Protein AF-A0A660V1L6-F1 (afdb_monomer_lite)

Foldseek 3Di:
DDDDPPPDDLVNVVLVQLVVLLVPLVVVLVVVVVDDDDDDPVVLVVLSNVLSVQSNVLSVCCVVPVLSSLVSNLVSLVSCLVSCPPPHDVVVNVVSVVVNVSSVVVNVVVVVVVVVVVVVVVPD

pLDDT: mean 79.39, std 16.18, range [40.78, 96.94]

Sequence (124 aa):
MKKCPQKMSVKWYICLIAAYYAFVCGSWLIISLGGGFAEASAQINLLKQIICLGSFVSAILYFIRPAIGLLGLLFCTLVTIVSAGFDAQINAILFHFIILCVLLPSLISFLKQRYSLNGYQTGE

Radius of gyration: 18.04 Å; chains: 1; bounding box: 56×36×60 Å

Structure (mmCIF, N/CA/C/O backbone):
data_AF-A0A660V1L6-F1
#
_entry.id   AF-A0A660V1L6-F1
#
loop_
_atom_site.group_PDB
_atom_site.id
_atom_site.type_symbol
_atom_site.label_atom_id
_atom_site.label_alt_id
_atom_site.label_comp_id
_atom_site.label_asym_id
_atom_site.label_entity_id
_atom_site.label_seq_id
_atom_site.pdbx_PDB_ins_code
_atom_site.Cartn_x
_atom_site.Cartn_y
_atom_site.Cartn_z
_atom_site.occupancy
_atom_site.B_iso_or_equiv
_atom_site.auth_seq_id
_atom_site.auth_comp_id
_atom_site.auth_asym_id
_atom_site.auth_atom_id
_atom_site.pdbx_PDB_model_num
ATOM 1 N N . MET A 1 1 ? -35.134 20.750 0.944 1.00 46.78 1 MET A N 1
ATOM 2 C CA . MET A 1 1 ? -34.299 19.917 1.842 1.00 46.78 1 MET A CA 1
ATOM 3 C C . MET A 1 1 ? -32.985 19.595 1.136 1.00 46.78 1 MET A C 1
ATOM 5 O O . MET A 1 1 ? -32.997 18.839 0.174 1.00 46.78 1 MET A O 1
ATOM 9 N N . LYS A 1 2 ? -31.868 20.223 1.529 1.00 49.16 2 LYS A N 1
ATOM 10 C CA . LYS A 1 2 ? -30.540 19.924 0.967 1.00 49.16 2 LYS A CA 1
ATOM 11 C C . LYS A 1 2 ? -30.068 18.592 1.562 1.00 49.16 2 LYS A C 1
ATOM 13 O O . LYS A 1 2 ? -29.832 18.525 2.764 1.00 49.16 2 LYS A O 1
ATOM 18 N N . LYS A 1 3 ? -29.981 17.530 0.754 1.00 49.03 3 LYS A N 1
ATOM 19 C CA . LYS A 1 3 ? -29.322 16.279 1.158 1.00 49.03 3 LYS A CA 1
ATOM 20 C C . LYS A 1 3 ? -27.855 16.615 1.437 1.00 49.03 3 LYS A C 1
ATOM 22 O O . LYS A 1 3 ? -27.133 16.973 0.511 1.00 49.03 3 LYS A O 1
ATOM 27 N N . CYS A 1 4 ? -27.428 16.560 2.698 1.00 49.31 4 CYS A N 1
ATOM 28 C CA . CYS A 1 4 ? -26.005 16.602 3.023 1.00 49.31 4 CYS A CA 1
ATOM 29 C C . CYS A 1 4 ? -25.306 15.465 2.257 1.00 49.31 4 CYS A C 1
ATOM 31 O O . CYS A 1 4 ? -25.811 14.339 2.295 1.00 49.31 4 CYS A O 1
ATOM 33 N N . PRO A 1 5 ? -24.187 15.720 1.555 1.00 55.03 5 PRO A N 1
ATOM 34 C CA . PRO A 1 5 ? -23.447 14.656 0.895 1.00 55.03 5 PRO A CA 1
ATOM 35 C C . PRO A 1 5 ? -23.024 13.637 1.952 1.00 55.03 5 PRO A C 1
ATOM 37 O O . PRO A 1 5 ? -22.488 13.990 3.005 1.00 55.03 5 PRO A O 1
ATOM 40 N N . GLN A 1 6 ? -23.338 12.373 1.685 1.00 53.28 6 GLN A N 1
ATOM 41 C CA . GLN A 1 6 ? -23.026 11.237 2.539 1.00 53.28 6 GLN A CA 1
ATOM 42 C C . GLN A 1 6 ? -21.506 11.218 2.749 1.00 53.28 6 GLN A C 1
ATOM 44 O O . GLN A 1 6 ? -20.746 10.904 1.837 1.00 53.28 6 GLN A O 1
ATOM 49 N N . LYS A 1 7 ? -21.058 11.664 3.927 1.00 53.66 7 LYS A N 1
ATOM 50 C CA . LYS A 1 7 ? -19.641 11.822 4.263 1.00 53.66 7 LYS A CA 1
ATOM 51 C C . LYS A 1 7 ? -19.002 10.434 4.233 1.00 53.66 7 LYS A C 1
ATOM 53 O O . LYS A 1 7 ? -19.164 9.661 5.175 1.00 53.66 7 LYS A O 1
ATOM 58 N N . MET A 1 8 ? -18.343 10.091 3.125 1.00 60.56 8 MET A N 1
ATOM 59 C CA . MET A 1 8 ? -17.650 8.812 2.992 1.00 60.56 8 MET A CA 1
ATOM 60 C C . MET A 1 8 ? -16.656 8.668 4.143 1.00 60.56 8 MET A C 1
ATOM 62 O O . MET A 1 8 ? -15.804 9.530 4.363 1.00 60.56 8 MET A O 1
ATOM 66 N N . SER A 1 9 ? -16.808 7.592 4.915 1.00 79.19 9 SER A N 1
ATOM 67 C CA . SER A 1 9 ? -15.935 7.297 6.048 1.00 79.19 9 SER A CA 1
ATOM 68 C C . SER A 1 9 ? -14.506 7.062 5.556 1.00 79.19 9 SER A C 1
ATOM 70 O O . SER A 1 9 ? -14.309 6.432 4.521 1.00 79.19 9 SER A O 1
ATOM 72 N N . VAL A 1 10 ? -13.500 7.489 6.325 1.00 81.12 10 VAL A N 1
ATOM 73 C CA . VAL A 1 10 ? -12.072 7.218 6.055 1.00 81.12 10 VAL A CA 1
ATOM 74 C C . VAL A 1 10 ? -11.822 5.727 5.785 1.00 81.12 10 VAL A C 1
ATOM 76 O O . VAL A 1 10 ? -11.046 5.379 4.902 1.00 81.12 10 VAL A O 1
ATOM 79 N N . LYS A 1 11 ? -12.570 4.840 6.455 1.00 83.19 11 LYS A N 1
ATOM 80 C CA . LYS A 1 11 ? -12.525 3.383 6.240 1.00 83.19 11 LYS A CA 1
ATOM 81 C C . LYS A 1 11 ? -12.791 2.975 4.788 1.00 83.19 11 LYS A C 1
ATOM 83 O O . LYS A 1 11 ? -12.199 2.017 4.307 1.00 83.19 11 LYS A O 1
ATOM 88 N N . TRP A 1 12 ? -13.659 3.705 4.092 1.00 87.44 12 TRP A N 1
ATOM 89 C CA . TRP A 1 12 ? -14.002 3.443 2.695 1.00 87.44 12 TRP A CA 1
ATOM 90 C C . TRP A 1 12 ? -12.808 3.709 1.770 1.00 87.44 12 TRP A C 1
ATOM 92 O O . TRP A 1 12 ? -12.523 2.908 0.886 1.00 87.44 12 TRP A O 1
ATOM 102 N N . TYR A 1 13 ? -12.051 4.778 2.030 1.00 89.50 13 TYR A N 1
ATOM 103 C CA . TYR A 1 13 ? -10.826 5.079 1.287 1.00 89.50 13 TYR A CA 1
ATOM 104 C C . TYR A 1 13 ? -9.727 4.044 1.538 1.00 89.50 13 TYR A C 1
ATOM 106 O O . TYR A 1 13 ? -9.074 3.616 0.594 1.00 89.50 13 TYR A O 1
ATOM 114 N N . ILE A 1 14 ? -9.554 3.582 2.781 1.00 90.38 14 ILE A N 1
ATOM 115 C CA . ILE A 1 14 ? -8.577 2.523 3.091 1.00 90.38 14 ILE A CA 1
ATOM 116 C C . ILE A 1 14 ? -8.954 1.216 2.384 1.00 90.38 14 ILE A C 1
ATOM 118 O O . ILE A 1 14 ? -8.085 0.544 1.840 1.00 90.38 14 ILE A O 1
ATOM 122 N N . CYS A 1 15 ? -10.246 0.879 2.348 1.00 92.50 15 CYS A N 1
ATOM 123 C CA . CYS A 1 15 ? -10.748 -0.290 1.628 1.00 92.50 15 CYS A CA 1
ATOM 124 C C . CYS A 1 15 ? -10.419 -0.214 0.129 1.00 92.50 15 CYS A C 1
ATOM 126 O O . CYS A 1 15 ? -9.908 -1.178 -0.439 1.00 92.50 15 CYS A O 1
ATOM 128 N N . LEU A 1 16 ? -10.626 0.952 -0.493 1.00 94.19 16 LEU A N 1
ATOM 129 C CA . LEU A 1 16 ? -10.241 1.190 -1.886 1.00 94.19 16 LEU A CA 1
ATOM 130 C C . LEU A 1 16 ? -8.729 1.073 -2.105 1.00 94.19 16 LEU A C 1
ATOM 132 O O . LEU A 1 16 ? -8.311 0.463 -3.083 1.00 94.19 16 LEU A O 1
ATOM 136 N N . ILE A 1 17 ? -7.912 1.611 -1.197 1.00 94.44 17 ILE A N 1
ATOM 137 C CA . ILE A 1 17 ? -6.447 1.507 -1.258 1.00 94.44 17 ILE A CA 1
ATOM 138 C C . ILE A 1 17 ? -6.004 0.042 -1.159 1.00 94.44 17 ILE A C 1
ATOM 140 O O . ILE A 1 17 ? -5.167 -0.402 -1.943 1.00 94.44 17 ILE A O 1
ATOM 144 N N . ALA A 1 18 ? -6.580 -0.726 -0.231 1.00 94.69 18 ALA A N 1
ATOM 145 C CA . ALA A 1 18 ? -6.291 -2.149 -0.094 1.00 94.69 18 ALA A CA 1
ATOM 146 C C . ALA A 1 18 ? -6.685 -2.912 -1.369 1.00 94.69 18 ALA A C 1
ATOM 148 O O . ALA A 1 18 ? -5.870 -3.646 -1.919 1.00 94.69 18 ALA A O 1
ATOM 149 N N . ALA A 1 19 ? -7.889 -2.687 -1.901 1.00 96.25 19 ALA A N 1
ATOM 150 C CA . ALA A 1 19 ? -8.323 -3.305 -3.153 1.00 96.25 19 ALA A CA 1
ATOM 151 C C . ALA A 1 19 ? -7.408 -2.932 -4.336 1.00 96.25 19 ALA A C 1
ATOM 153 O O . ALA A 1 19 ? -7.032 -3.799 -5.124 1.00 96.25 19 ALA A O 1
ATOM 154 N N . TYR A 1 20 ? -6.999 -1.663 -4.423 1.00 95.06 20 TYR A N 1
ATOM 155 C CA . TYR A 1 20 ? -6.057 -1.173 -5.427 1.00 95.06 20 TYR A CA 1
ATOM 156 C C . TYR A 1 20 ? -4.714 -1.911 -5.356 1.00 95.06 20 TYR A C 1
ATOM 158 O O . TYR A 1 20 ? -4.276 -2.459 -6.366 1.00 95.06 20 TYR A O 1
ATOM 166 N N . TYR A 1 21 ? -4.083 -1.994 -4.179 1.00 94.62 21 TYR A N 1
ATOM 167 C CA . TYR A 1 21 ? -2.808 -2.704 -4.032 1.00 94.62 21 TYR A CA 1
ATOM 168 C C . TYR A 1 21 ? -2.943 -4.206 -4.274 1.00 94.62 21 TYR A C 1
ATOM 170 O O . TYR A 1 21 ? -2.069 -4.792 -4.911 1.00 94.62 21 TYR A O 1
ATOM 178 N N . ALA A 1 22 ? -4.039 -4.830 -3.833 1.00 95.44 22 ALA A N 1
ATOM 179 C CA . ALA A 1 22 ? -4.300 -6.236 -4.121 1.00 95.44 22 ALA A CA 1
ATOM 180 C C . ALA A 1 22 ? -4.359 -6.491 -5.636 1.00 95.44 22 ALA A C 1
ATOM 182 O O . ALA A 1 22 ? -3.726 -7.419 -6.135 1.00 95.44 22 ALA A O 1
ATOM 183 N N . PHE A 1 23 ? -5.070 -5.639 -6.377 1.00 96.19 23 PHE A N 1
ATOM 184 C CA . PHE A 1 23 ? -5.220 -5.790 -7.818 1.00 96.19 23 PHE A CA 1
ATOM 185 C C . PHE A 1 23 ? -3.931 -5.467 -8.582 1.00 96.19 23 PHE A C 1
ATOM 187 O O . PHE A 1 23 ? -3.464 -6.286 -9.372 1.00 96.19 23 PHE A O 1
ATOM 194 N N . VAL A 1 24 ? -3.333 -4.296 -8.347 1.00 92.19 24 VAL A N 1
ATOM 195 C CA . VAL A 1 24 ? -2.169 -3.821 -9.110 1.00 92.19 24 VAL A CA 1
ATOM 196 C C . VAL A 1 24 ? -0.933 -4.660 -8.807 1.00 92.19 24 VAL A C 1
ATOM 198 O O . VAL A 1 24 ? -0.307 -5.177 -9.733 1.00 92.19 24 VAL A O 1
ATOM 201 N N . CYS A 1 25 ? -0.596 -4.853 -7.527 1.00 92.00 25 CYS A N 1
ATOM 202 C CA . CYS A 1 25 ? 0.573 -5.649 -7.163 1.00 92.00 25 CYS A CA 1
ATOM 203 C C . CYS A 1 25 ? 0.360 -7.135 -7.466 1.00 92.00 25 CYS A C 1
ATOM 205 O O . CYS A 1 25 ? 1.290 -7.782 -7.937 1.00 92.00 25 CYS A O 1
ATOM 207 N N . GLY A 1 26 ? -0.852 -7.667 -7.267 1.00 89.56 26 GLY A N 1
ATOM 208 C CA . GLY A 1 26 ? -1.177 -9.051 -7.622 1.00 89.56 26 GLY A CA 1
ATOM 209 C C . GLY A 1 26 ? -1.019 -9.319 -9.120 1.00 89.56 26 GLY A C 1
ATOM 210 O O . GLY A 1 26 ? -0.319 -10.252 -9.510 1.00 89.56 26 GLY A O 1
ATOM 211 N N . SER A 1 27 ? -1.588 -8.455 -9.965 1.00 88.62 27 SER A N 1
ATOM 212 C CA . SER A 1 27 ? -1.478 -8.576 -11.426 1.00 88.62 27 SER A CA 1
ATOM 213 C C . SER A 1 27 ? -0.025 -8.475 -11.893 1.00 88.62 27 SER A C 1
ATOM 215 O O . SER A 1 27 ? 0.428 -9.279 -12.706 1.00 88.62 27 SER A O 1
ATOM 217 N N . TRP A 1 28 ? 0.733 -7.522 -11.348 1.00 87.94 28 TRP A N 1
ATOM 218 C CA . TRP A 1 28 ? 2.134 -7.335 -11.713 1.00 87.94 28 TRP A CA 1
ATOM 219 C C . TRP A 1 28 ? 3.022 -8.514 -11.284 1.00 87.94 28 TRP A C 1
ATOM 221 O O . TRP A 1 28 ? 3.893 -8.925 -12.050 1.00 87.94 28 TRP A O 1
ATOM 231 N N . LEU A 1 29 ? 2.784 -9.105 -10.106 1.00 87.06 29 LEU A N 1
ATOM 232 C CA . LEU A 1 29 ? 3.495 -10.308 -9.652 1.00 87.06 29 LEU A CA 1
ATOM 233 C C . LEU A 1 29 ? 3.227 -11.505 -10.567 1.00 87.06 29 LEU A C 1
ATOM 235 O O . LEU A 1 29 ? 4.169 -12.200 -10.934 1.00 87.06 29 LEU A O 1
ATOM 239 N N . ILE A 1 30 ? 1.973 -11.718 -10.977 1.00 85.06 30 ILE A N 1
ATOM 240 C CA . ILE A 1 30 ? 1.605 -12.798 -11.906 1.00 85.06 30 ILE A CA 1
ATOM 241 C C . ILE A 1 30 ? 2.357 -12.643 -13.233 1.00 85.06 30 ILE A C 1
ATOM 243 O O . ILE A 1 30 ? 2.961 -13.600 -13.714 1.00 85.06 30 ILE A O 1
ATOM 247 N N . ILE A 1 31 ? 2.377 -11.431 -13.795 1.00 82.75 31 ILE A N 1
ATOM 248 C CA . ILE A 1 31 ? 3.106 -11.137 -15.038 1.00 82.75 31 ILE A CA 1
ATOM 249 C C . ILE A 1 31 ? 4.611 -11.370 -14.851 1.00 82.75 31 ILE A C 1
ATOM 251 O O . ILE A 1 31 ? 5.253 -11.994 -15.692 1.00 82.75 31 ILE A O 1
ATOM 255 N N . SER A 1 32 ? 5.164 -10.914 -13.726 1.00 75.88 32 SER A N 1
ATOM 256 C CA . SER A 1 32 ? 6.597 -11.018 -13.424 1.00 75.88 32 SER A CA 1
ATOM 257 C C . SER A 1 32 ? 7.069 -12.457 -13.203 1.00 75.88 32 SER A C 1
ATOM 259 O O . SER A 1 32 ? 8.230 -12.756 -13.450 1.00 75.88 32 SER A O 1
ATOM 261 N N . LEU A 1 33 ? 6.190 -13.346 -12.735 1.00 72.19 33 LEU A N 1
ATOM 262 C CA . LEU A 1 33 ? 6.481 -14.774 -12.570 1.00 72.19 33 LEU A CA 1
ATOM 263 C C . LEU A 1 33 ? 6.300 -15.565 -13.877 1.00 72.19 33 LEU A C 1
ATOM 265 O O . LEU A 1 33 ? 6.935 -16.602 -14.048 1.00 72.19 33 LEU A O 1
ATOM 269 N N . GLY A 1 34 ? 5.446 -15.089 -14.791 1.00 67.75 34 GLY A N 1
ATOM 270 C CA . GLY A 1 34 ? 5.179 -15.728 -16.085 1.00 67.75 34 GLY A CA 1
ATOM 271 C C . GLY A 1 34 ? 6.164 -15.364 -17.206 1.00 67.75 34 GLY A C 1
ATOM 272 O O . GLY A 1 34 ? 6.289 -16.117 -18.168 1.00 67.75 34 GLY A O 1
ATOM 273 N N . GLY A 1 35 ? 6.869 -14.232 -17.097 1.00 58.75 35 GLY A N 1
ATOM 274 C CA . GLY A 1 35 ? 7.897 -13.797 -18.048 1.00 58.75 35 GLY A CA 1
ATOM 275 C C . GLY A 1 35 ? 9.300 -14.071 -17.514 1.00 58.75 35 GLY A C 1
ATOM 276 O O . GLY A 1 35 ? 9.782 -13.337 -16.657 1.00 58.75 35 GLY A O 1
ATOM 277 N N . GLY A 1 36 ? 9.952 -15.129 -18.007 1.00 53.75 36 GLY A N 1
ATOM 278 C CA . GLY A 1 36 ? 11.298 -15.534 -17.589 1.00 53.75 36 GLY A CA 1
ATOM 279 C C . GLY A 1 36 ? 12.314 -14.383 -17.603 1.00 53.75 36 GLY A C 1
ATOM 280 O O . GLY A 1 36 ? 12.350 -13.576 -18.529 1.00 53.75 36 GLY A O 1
ATOM 281 N N . PHE A 1 37 ? 13.131 -14.317 -16.550 1.00 56.22 37 PHE A N 1
ATOM 282 C CA . PHE A 1 37 ? 14.151 -13.295 -16.321 1.00 56.22 37 PHE A CA 1
ATOM 283 C C . PHE A 1 37 ? 15.169 -13.225 -17.472 1.00 56.22 37 PHE A C 1
ATOM 285 O O . PHE A 1 37 ? 16.124 -13.997 -17.507 1.00 56.22 37 PHE A O 1
ATOM 292 N N . ALA A 1 38 ? 15.005 -12.256 -18.370 1.00 48.75 38 ALA A N 1
ATOM 293 C CA . ALA A 1 38 ? 16.057 -11.833 -19.286 1.00 48.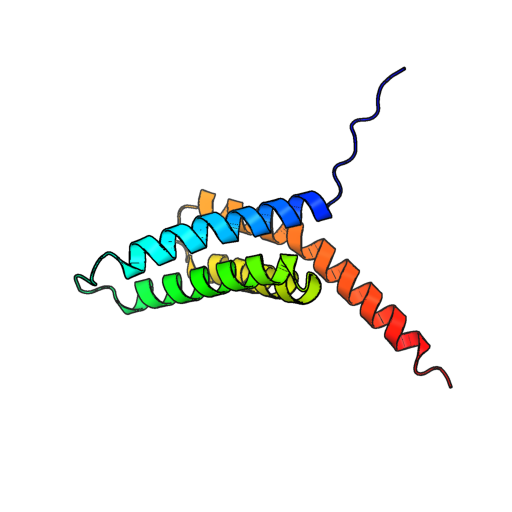75 38 ALA A CA 1
ATOM 294 C C . ALA A 1 38 ? 16.792 -10.611 -18.698 1.00 48.75 38 ALA A C 1
ATOM 296 O O . ALA A 1 38 ? 16.314 -9.483 -18.752 1.00 48.75 38 ALA A O 1
ATOM 297 N N . GLU A 1 39 ? 17.945 -10.916 -18.099 1.00 49.84 39 GLU A N 1
ATOM 298 C CA . GLU A 1 39 ? 19.198 -10.144 -18.071 1.00 49.84 39 GLU A CA 1
ATOM 299 C C . GLU A 1 39 ? 19.323 -8.789 -17.314 1.00 49.84 39 GLU A C 1
ATOM 301 O O . GLU A 1 39 ? 18.500 -7.875 -17.334 1.00 49.84 39 GLU A O 1
ATOM 306 N N . ALA A 1 40 ? 20.472 -8.696 -16.627 1.00 43.28 40 ALA A N 1
ATOM 307 C CA . ALA A 1 40 ? 21.223 -7.528 -16.138 1.00 43.28 40 ALA A CA 1
ATOM 308 C C . ALA A 1 40 ? 20.659 -6.587 -15.043 1.00 43.28 40 ALA A C 1
ATOM 310 O O . ALA A 1 40 ? 21.442 -5.834 -14.469 1.00 43.28 40 ALA A O 1
ATOM 311 N N . SER A 1 41 ? 19.381 -6.646 -14.650 1.00 51.25 41 SER A N 1
ATOM 312 C CA . SER A 1 41 ? 18.802 -5.745 -13.613 1.00 51.25 41 SER A CA 1
ATOM 313 C C . SER A 1 41 ? 18.212 -6.454 -12.379 1.00 51.25 41 SER A C 1
ATOM 315 O O . SER A 1 41 ? 17.363 -5.908 -11.666 1.00 51.25 41 SER A O 1
ATOM 317 N N . ALA A 1 42 ? 18.668 -7.681 -12.104 1.00 54.12 42 ALA A N 1
ATOM 318 C CA . ALA A 1 42 ? 18.064 -8.604 -11.138 1.00 54.12 42 ALA A CA 1
ATOM 319 C C . ALA A 1 42 ? 17.819 -8.006 -9.737 1.00 54.12 42 ALA A C 1
ATOM 321 O O . ALA A 1 42 ? 16.779 -8.266 -9.141 1.00 54.12 42 ALA A O 1
ATOM 322 N N . GLN A 1 43 ? 18.717 -7.160 -9.224 1.00 52.88 43 GLN A N 1
ATOM 323 C CA . GLN A 1 43 ? 18.612 -6.629 -7.859 1.00 52.88 43 GLN A CA 1
ATOM 324 C C . GLN A 1 43 ? 17.534 -5.535 -7.708 1.00 52.88 43 GLN A C 1
ATOM 326 O O . GLN A 1 43 ? 16.794 -5.529 -6.724 1.00 52.88 43 GLN A O 1
ATOM 331 N N . ILE A 1 44 ? 17.383 -4.650 -8.705 1.00 57.53 44 ILE A N 1
ATOM 332 C CA . ILE A 1 44 ? 16.325 -3.619 -8.721 1.00 57.53 44 ILE A CA 1
ATOM 333 C C . ILE A 1 44 ? 14.958 -4.270 -8.966 1.00 57.53 44 ILE A C 1
ATOM 335 O O . ILE A 1 44 ? 13.957 -3.868 -8.368 1.00 57.53 44 ILE A O 1
ATOM 339 N N . ASN A 1 45 ? 14.913 -5.314 -9.799 1.00 70.69 45 ASN A N 1
ATOM 340 C CA . ASN A 1 45 ? 13.695 -6.091 -10.010 1.00 70.69 45 ASN A CA 1
ATOM 341 C C . ASN A 1 45 ? 13.280 -6.868 -8.756 1.00 70.69 45 ASN A C 1
ATOM 343 O O . ASN A 1 45 ? 12.094 -6.880 -8.431 1.00 70.69 45 ASN A O 1
ATOM 347 N N . LEU A 1 46 ? 14.229 -7.422 -7.995 1.00 78.75 46 LEU A N 1
ATOM 348 C CA . LEU A 1 46 ? 13.929 -8.139 -6.755 1.00 78.75 46 LEU A CA 1
ATOM 349 C C . LEU A 1 46 ? 13.331 -7.215 -5.683 1.00 78.75 46 LEU A C 1
ATOM 351 O O . LEU A 1 46 ? 12.345 -7.574 -5.045 1.00 78.75 46 LEU A O 1
ATOM 355 N N . LEU A 1 47 ? 13.871 -6.002 -5.513 1.00 82.69 47 LEU A N 1
ATOM 356 C CA . LEU A 1 47 ? 13.329 -5.035 -4.551 1.00 82.69 47 LEU A CA 1
ATOM 357 C C . LEU A 1 47 ? 11.884 -4.647 -4.899 1.00 82.69 47 LEU A C 1
ATOM 359 O O . LEU A 1 47 ? 11.012 -4.673 -4.031 1.00 82.69 47 LEU A O 1
ATOM 363 N N . LYS A 1 48 ? 11.605 -4.351 -6.175 1.00 82.19 48 LYS A N 1
ATOM 364 C CA . LYS A 1 48 ? 10.242 -4.055 -6.648 1.00 82.19 48 LYS A CA 1
ATOM 365 C C . LYS A 1 48 ? 9.298 -5.242 -6.444 1.00 82.19 48 LYS A C 1
ATOM 367 O O . LYS A 1 48 ? 8.158 -5.038 -6.027 1.00 82.19 48 LYS A O 1
ATOM 372 N N . GLN A 1 49 ? 9.780 -6.466 -6.671 1.00 86.00 49 GLN A N 1
ATOM 373 C CA . GLN A 1 49 ? 9.026 -7.694 -6.409 1.00 86.00 49 GLN A CA 1
ATOM 374 C C . GLN A 1 49 ? 8.681 -7.867 -4.938 1.00 86.00 49 GLN A C 1
ATOM 376 O O . GLN A 1 49 ? 7.519 -8.103 -4.618 1.00 86.00 49 GLN A O 1
ATOM 381 N N . ILE A 1 50 ? 9.649 -7.681 -4.043 1.00 89.81 50 ILE A N 1
ATOM 382 C CA . ILE A 1 50 ? 9.430 -7.794 -2.600 1.00 89.81 50 ILE A CA 1
ATOM 383 C C . ILE A 1 50 ? 8.440 -6.731 -2.117 1.00 89.81 50 ILE A C 1
ATOM 385 O O . ILE A 1 50 ? 7.523 -7.052 -1.363 1.00 89.81 50 ILE A O 1
ATOM 389 N N . ILE A 1 51 ? 8.576 -5.483 -2.577 1.00 91.06 51 ILE A N 1
ATOM 390 C CA . ILE A 1 51 ? 7.656 -4.399 -2.212 1.00 91.06 51 ILE A CA 1
ATOM 391 C C . ILE A 1 51 ? 6.239 -4.706 -2.710 1.00 91.06 51 ILE A C 1
ATOM 393 O O . ILE A 1 51 ? 5.295 -4.620 -1.928 1.00 91.06 51 ILE A O 1
ATOM 397 N N . CYS A 1 52 ? 6.073 -5.117 -3.974 1.00 91.56 52 CYS A N 1
ATOM 398 C CA . CYS A 1 52 ? 4.760 -5.488 -4.509 1.00 91.56 52 CYS A CA 1
ATOM 399 C C . CYS A 1 52 ? 4.155 -6.691 -3.778 1.00 91.56 52 CYS A C 1
ATOM 401 O O . CYS A 1 52 ? 2.967 -6.673 -3.459 1.00 91.56 52 CYS A O 1
ATOM 403 N N . LEU A 1 53 ? 4.952 -7.715 -3.466 1.00 93.69 53 LEU A N 1
ATOM 404 C CA . LEU A 1 53 ? 4.499 -8.869 -2.692 1.00 93.69 53 LEU A CA 1
ATOM 405 C C . LEU A 1 53 ? 4.042 -8.454 -1.292 1.00 93.69 53 LEU A C 1
ATOM 407 O O . LEU A 1 53 ? 2.961 -8.847 -0.858 1.00 93.69 53 LEU A O 1
ATOM 411 N N . GLY A 1 54 ? 4.816 -7.605 -0.615 1.00 94.56 54 GLY A N 1
ATOM 412 C CA . GLY A 1 54 ? 4.459 -7.046 0.685 1.00 94.56 54 GLY A CA 1
ATOM 413 C C . GLY A 1 54 ? 3.159 -6.240 0.642 1.00 94.56 54 GLY A C 1
ATOM 414 O O . GLY A 1 54 ? 2.281 -6.454 1.480 1.00 94.56 54 GLY A O 1
ATOM 415 N N . SER A 1 55 ? 2.993 -5.367 -0.356 1.00 94.56 55 SER A N 1
ATOM 416 C CA . SER A 1 55 ? 1.770 -4.579 -0.562 1.00 94.56 55 SER A CA 1
ATOM 417 C C . SER A 1 55 ? 0.556 -5.465 -0.841 1.00 94.56 55 SER A C 1
ATOM 419 O O . SER A 1 55 ? -0.506 -5.241 -0.261 1.00 94.56 55 SER A O 1
ATOM 421 N N . PHE A 1 56 ? 0.712 -6.502 -1.670 1.00 96.12 56 PHE A N 1
ATOM 422 C CA . PHE A 1 56 ? -0.339 -7.476 -1.958 1.00 96.12 56 PHE A CA 1
ATOM 423 C C . PHE A 1 56 ? -0.768 -8.231 -0.694 1.00 96.12 56 PHE A C 1
ATOM 425 O O . PHE A 1 56 ? -1.946 -8.231 -0.338 1.00 96.12 56 PHE A O 1
ATOM 432 N N . VAL A 1 57 ? 0.183 -8.822 0.035 1.00 96.62 57 VAL A N 1
ATOM 433 C CA . VAL A 1 57 ? -0.107 -9.564 1.271 1.00 96.62 57 VAL A CA 1
ATOM 434 C C . VAL A 1 57 ? -0.744 -8.648 2.315 1.00 96.62 57 VAL A C 1
ATOM 436 O O . VAL A 1 57 ? -1.735 -9.027 2.936 1.00 96.62 57 VAL A O 1
ATOM 439 N N . SER A 1 58 ? -0.238 -7.425 2.475 1.00 96.94 58 SER A N 1
ATOM 440 C CA . SER A 1 58 ? -0.790 -6.440 3.413 1.00 96.94 58 SER A CA 1
ATOM 441 C C . SER A 1 58 ? -2.213 -6.019 3.046 1.00 96.94 58 SER A C 1
ATOM 443 O O . SER A 1 58 ? -3.058 -5.872 3.930 1.00 96.94 58 SER A O 1
ATOM 445 N N . ALA A 1 59 ? -2.507 -5.882 1.752 1.00 95.62 59 ALA A N 1
ATOM 446 C CA . ALA A 1 59 ? -3.847 -5.609 1.256 1.00 95.62 59 ALA A CA 1
ATOM 447 C C . ALA A 1 59 ? -4.826 -6.750 1.563 1.00 95.62 59 ALA A C 1
ATOM 449 O O . ALA A 1 59 ? -5.913 -6.496 2.076 1.00 95.62 59 ALA A O 1
ATOM 450 N N . ILE A 1 60 ? -4.443 -8.007 1.323 1.00 96.56 60 ILE A N 1
ATOM 451 C CA . ILE A 1 60 ? -5.277 -9.167 1.677 1.00 96.56 60 ILE A CA 1
ATOM 452 C C . ILE A 1 60 ? -5.457 -9.262 3.197 1.00 96.56 60 ILE A C 1
ATOM 454 O O . ILE A 1 60 ? -6.573 -9.432 3.691 1.00 96.56 60 ILE A O 1
ATOM 458 N N . LEU A 1 61 ? -4.375 -9.071 3.958 1.00 95.75 61 LEU A N 1
ATOM 459 C CA . LEU A 1 61 ? -4.418 -9.049 5.417 1.00 95.75 61 LEU A CA 1
ATOM 460 C C . LEU A 1 61 ? -5.310 -7.936 5.958 1.00 95.75 61 LEU A C 1
ATOM 462 O O . LEU A 1 61 ? -5.875 -8.120 7.028 1.00 95.75 61 LEU A O 1
ATOM 466 N N . TYR A 1 62 ? -5.488 -6.818 5.253 1.00 93.81 62 TYR A N 1
ATOM 467 C CA . TYR A 1 62 ? -6.402 -5.763 5.691 1.00 93.81 62 TYR A CA 1
ATOM 468 C C . TYR A 1 62 ? -7.852 -6.260 5.774 1.00 93.81 62 TYR A C 1
ATOM 470 O O . TYR A 1 62 ? -8.560 -5.918 6.718 1.00 93.81 62 TYR A O 1
ATOM 478 N N . PHE A 1 63 ? -8.281 -7.125 4.853 1.00 92.75 63 PHE A N 1
ATOM 479 C CA . PHE A 1 63 ? -9.635 -7.686 4.872 1.00 92.75 63 PHE A CA 1
ATOM 480 C C . PHE A 1 63 ? -9.839 -8.747 5.964 1.00 92.75 63 PHE A C 1
ATOM 482 O O . PHE A 1 63 ? -10.958 -8.927 6.435 1.00 92.75 63 PHE A O 1
ATOM 489 N N . ILE A 1 64 ? -8.768 -9.420 6.400 1.00 93.31 64 ILE A N 1
ATOM 490 C CA . ILE A 1 64 ? -8.822 -10.480 7.423 1.00 93.31 64 ILE A CA 1
ATOM 491 C C . ILE A 1 64 ? -8.575 -9.906 8.828 1.00 93.31 64 ILE A C 1
ATOM 493 O O . ILE A 1 64 ? -9.283 -10.208 9.786 1.00 93.31 64 ILE A O 1
ATOM 497 N N . ARG A 1 65 ? -7.540 -9.073 8.965 1.00 91.44 65 ARG A N 1
ATOM 498 C CA . ARG A 1 65 ? -7.094 -8.404 10.194 1.00 91.44 65 ARG A CA 1
ATOM 499 C C . ARG A 1 65 ? -6.715 -6.946 9.882 1.00 91.44 65 ARG A C 1
ATOM 501 O O . ARG A 1 65 ? -5.528 -6.646 9.712 1.00 91.44 65 ARG A O 1
ATOM 508 N N . PRO A 1 66 ? -7.694 -6.018 9.894 1.00 86.69 66 PRO A N 1
ATOM 509 C CA . PRO A 1 66 ? -7.517 -4.635 9.443 1.00 86.69 66 PRO A CA 1
ATOM 510 C C . PRO A 1 66 ? -6.341 -3.893 10.073 1.00 86.69 66 PRO A C 1
ATOM 512 O O . PRO A 1 66 ? -5.658 -3.143 9.387 1.00 86.69 66 PRO A O 1
ATOM 515 N N . ALA A 1 67 ? -6.062 -4.117 11.359 1.00 86.81 67 ALA A N 1
ATOM 516 C CA . ALA A 1 67 ? -4.953 -3.460 12.050 1.00 86.81 67 ALA A CA 1
ATOM 517 C C . ALA A 1 67 ? -3.573 -3.861 11.498 1.00 86.81 67 ALA A C 1
ATOM 519 O O . ALA A 1 67 ? -2.716 -3.004 11.298 1.00 86.81 67 ALA A O 1
ATOM 520 N N . ILE A 1 68 ? -3.367 -5.156 11.232 1.00 89.31 68 ILE A N 1
ATOM 521 C CA . ILE A 1 68 ? -2.091 -5.683 10.729 1.00 89.31 68 ILE A CA 1
ATOM 522 C C . ILE A 1 68 ? -1.924 -5.296 9.261 1.00 89.31 68 ILE A C 1
ATOM 524 O O . ILE A 1 68 ? -0.872 -4.795 8.873 1.00 89.31 68 ILE A O 1
ATOM 528 N N . GLY A 1 69 ? -2.980 -5.469 8.459 1.00 91.25 69 GLY A N 1
ATOM 529 C CA . GLY A 1 69 ? -2.954 -5.081 7.052 1.00 91.25 69 GLY A CA 1
ATOM 530 C C . GLY A 1 69 ? -2.740 -3.581 6.856 1.00 91.25 69 GLY A C 1
ATOM 531 O O . GLY A 1 69 ? -1.955 -3.189 6.001 1.00 91.25 69 GLY A O 1
ATOM 532 N N . LEU A 1 70 ? -3.356 -2.736 7.693 1.00 92.88 70 LEU A N 1
ATOM 533 C CA . LEU A 1 70 ? -3.134 -1.288 7.664 1.00 92.88 70 LEU A CA 1
ATOM 534 C C . LEU A 1 70 ? -1.667 -0.946 7.932 1.00 92.88 70 LEU A C 1
ATOM 536 O O . LEU A 1 70 ? -1.099 -0.145 7.198 1.00 92.88 70 LEU A O 1
ATOM 540 N N . LEU A 1 71 ? -1.057 -1.554 8.955 1.00 92.50 71 LEU A N 1
ATOM 541 C CA . LEU A 1 71 ? 0.349 -1.324 9.290 1.00 92.50 71 LEU A CA 1
ATOM 542 C C . LEU A 1 71 ? 1.278 -1.757 8.147 1.00 92.50 71 LEU A C 1
ATOM 544 O O . LEU A 1 71 ? 2.191 -1.017 7.786 1.00 92.50 71 LEU A O 1
ATOM 548 N N . GLY A 1 72 ? 1.005 -2.919 7.549 1.00 93.00 72 GLY A N 1
ATOM 549 C CA . GLY A 1 72 ? 1.745 -3.425 6.396 1.00 93.00 72 GLY A CA 1
ATOM 550 C C . GLY A 1 72 ? 1.626 -2.515 5.172 1.00 93.00 72 GLY A C 1
ATOM 551 O O . GLY A 1 72 ? 2.639 -2.145 4.588 1.00 93.00 72 GLY A O 1
ATOM 552 N N . LEU A 1 73 ? 0.413 -2.058 4.835 1.00 94.12 73 LEU A N 1
ATOM 553 C CA . LEU A 1 73 ? 0.183 -1.114 3.734 1.00 94.12 73 LEU A CA 1
ATOM 554 C C . LEU A 1 73 ? 0.940 0.199 3.949 1.00 94.12 73 LEU A C 1
ATOM 556 O O . LEU A 1 73 ? 1.533 0.731 3.013 1.00 94.12 73 LEU A O 1
ATOM 560 N N . LEU A 1 74 ? 0.956 0.703 5.183 1.00 94.44 74 LEU A N 1
ATOM 561 C CA . LEU A 1 74 ? 1.671 1.922 5.554 1.00 94.44 74 LEU A CA 1
ATOM 562 C C . LEU A 1 74 ? 3.184 1.755 5.374 1.00 94.44 74 LEU A C 1
ATOM 564 O O . LEU A 1 74 ? 3.827 2.591 4.740 1.00 94.44 74 LEU A O 1
ATOM 568 N N . PHE A 1 75 ? 3.733 0.645 5.872 1.00 93.88 75 PHE A N 1
ATOM 569 C CA . PHE A 1 75 ? 5.148 0.319 5.741 1.00 93.88 75 PHE A CA 1
ATOM 570 C C . PHE A 1 75 ? 5.556 0.141 4.274 1.00 93.88 75 PHE A C 1
ATOM 572 O O . PHE A 1 75 ? 6.493 0.789 3.816 1.00 93.88 75 PHE A O 1
ATOM 579 N N . CYS A 1 76 ? 4.826 -0.665 3.502 1.00 94.19 76 CYS A N 1
ATOM 580 C CA . CYS A 1 76 ? 5.127 -0.888 2.089 1.00 94.19 76 CYS A CA 1
ATOM 581 C C . CYS A 1 76 ? 4.993 0.393 1.254 1.00 94.19 76 CYS A C 1
ATOM 583 O O . CYS A 1 76 ? 5.819 0.633 0.374 1.00 94.19 76 CYS A O 1
ATOM 585 N N . THR A 1 77 ? 4.016 1.256 1.553 1.00 92.56 77 THR A N 1
ATOM 586 C CA . THR A 1 77 ? 3.875 2.561 0.883 1.00 92.56 77 THR A CA 1
ATOM 587 C C . THR A 1 77 ? 5.069 3.467 1.188 1.00 92.56 77 THR A C 1
ATOM 589 O O . THR A 1 77 ? 5.625 4.074 0.275 1.00 92.56 77 THR A O 1
ATOM 592 N N . LEU A 1 78 ? 5.518 3.516 2.447 1.00 92.12 78 LEU A N 1
ATOM 593 C CA . LEU A 1 78 ? 6.705 4.276 2.846 1.00 92.12 78 LEU A CA 1
ATOM 594 C C . LEU A 1 78 ? 7.964 3.768 2.128 1.00 92.12 78 LEU A C 1
ATOM 596 O O . LEU A 1 78 ? 8.704 4.556 1.543 1.00 92.12 78 LEU A O 1
ATOM 600 N N . VAL A 1 79 ? 8.182 2.450 2.123 1.00 90.62 79 VAL A N 1
ATOM 601 C CA . VAL A 1 79 ? 9.316 1.827 1.428 1.00 90.62 79 VAL A CA 1
ATOM 602 C C . VAL A 1 79 ? 9.243 2.097 -0.074 1.00 90.62 79 VAL A C 1
ATOM 604 O O . VAL A 1 79 ? 10.271 2.362 -0.688 1.00 90.62 79 VAL A O 1
ATOM 607 N N . THR A 1 80 ? 8.048 2.110 -0.672 1.00 89.38 80 THR A N 1
ATOM 608 C CA . THR A 1 80 ? 7.863 2.484 -2.084 1.00 89.38 80 THR A CA 1
ATOM 609 C C . THR A 1 80 ? 8.342 3.912 -2.345 1.00 89.38 80 THR A C 1
ATOM 611 O O . THR A 1 80 ? 9.101 4.130 -3.280 1.00 89.38 80 THR A O 1
ATOM 614 N N . ILE A 1 81 ? 7.970 4.874 -1.495 1.00 88.44 81 ILE A N 1
ATOM 615 C CA . ILE A 1 81 ? 8.400 6.276 -1.630 1.00 88.44 81 ILE A CA 1
ATOM 616 C C . ILE A 1 81 ? 9.924 6.404 -1.502 1.00 88.44 81 ILE A C 1
ATOM 618 O O . ILE A 1 81 ? 10.552 7.071 -2.317 1.00 88.44 81 ILE A O 1
ATOM 622 N N . VAL A 1 82 ? 10.527 5.747 -0.507 1.00 88.19 82 VAL A N 1
ATOM 623 C CA . VAL A 1 82 ? 11.981 5.811 -0.274 1.00 88.19 82 VAL A CA 1
ATOM 624 C C . VAL A 1 82 ? 12.763 5.116 -1.394 1.00 88.19 82 VAL A C 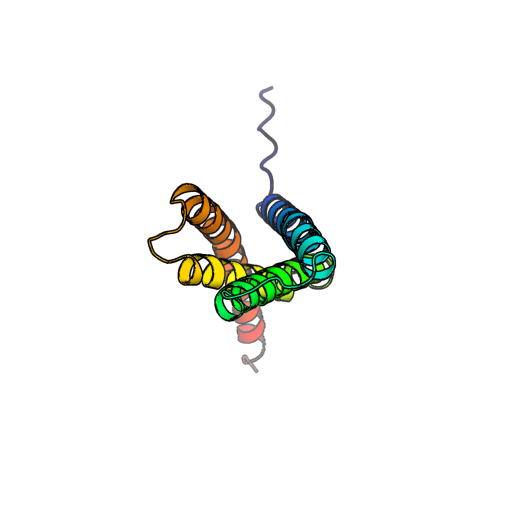1
ATOM 626 O O . VAL A 1 82 ? 13.785 5.626 -1.844 1.00 88.19 82 VAL A O 1
ATOM 629 N N . SER A 1 83 ? 12.280 3.964 -1.864 1.00 83.38 83 SER A N 1
ATOM 630 C CA . SER A 1 83 ? 12.935 3.171 -2.916 1.00 83.38 83 SER A CA 1
ATOM 631 C C . SER A 1 83 ? 12.764 3.743 -4.323 1.00 83.38 83 SER A C 1
ATOM 633 O O . SER A 1 83 ? 13.548 3.405 -5.207 1.00 83.38 83 SER A O 1
ATOM 635 N N . ALA A 1 84 ? 11.772 4.610 -4.541 1.00 78.38 84 ALA A N 1
ATOM 636 C CA . ALA A 1 84 ? 11.542 5.261 -5.826 1.00 78.38 84 ALA A CA 1
ATOM 637 C C . ALA A 1 84 ? 12.694 6.206 -6.232 1.00 78.38 84 ALA A C 1
ATOM 639 O O . ALA A 1 84 ? 12.899 6.421 -7.425 1.00 78.38 84 ALA A O 1
ATOM 640 N N . GLY A 1 85 ? 13.473 6.720 -5.270 1.00 65.75 85 GLY A N 1
ATOM 641 C CA . GLY A 1 85 ? 14.577 7.650 -5.536 1.00 65.75 85 GLY A CA 1
ATOM 642 C C . GLY A 1 85 ? 14.121 8.962 -6.198 1.00 65.75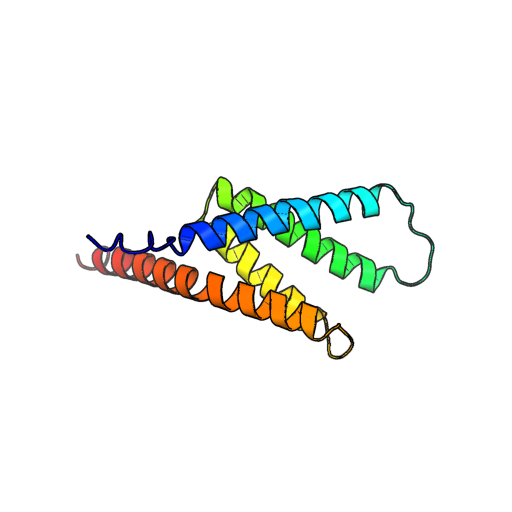 85 GLY A C 1
ATOM 643 O O . GLY A 1 85 ? 12.928 9.241 -6.302 1.00 65.75 85 GLY A O 1
ATOM 644 N N . PHE A 1 86 ? 15.076 9.783 -6.648 1.00 52.12 86 PHE A N 1
ATOM 645 C CA . PHE A 1 86 ? 14.792 11.046 -7.355 1.00 52.12 86 PHE A CA 1
ATOM 646 C C . PHE A 1 86 ? 14.407 10.852 -8.835 1.00 52.12 86 PHE A C 1
ATOM 648 O O . PHE A 1 86 ? 13.841 11.764 -9.432 1.00 52.12 86 PHE A O 1
ATOM 655 N N . ASP A 1 87 ? 14.669 9.672 -9.410 1.00 55.25 87 ASP A N 1
ATOM 656 C CA . ASP A 1 87 ? 14.446 9.373 -10.836 1.00 55.25 87 ASP A CA 1
ATOM 657 C C . ASP A 1 87 ? 13.043 8.826 -11.149 1.00 55.25 87 ASP A C 1
ATOM 659 O O . ASP A 1 87 ? 12.687 8.610 -12.311 1.00 55.25 87 ASP A O 1
ATOM 663 N N . ALA A 1 88 ? 12.216 8.575 -10.132 1.00 63.34 88 ALA A N 1
ATOM 664 C CA . ALA A 1 88 ? 10.838 8.167 -10.355 1.00 63.34 88 ALA A CA 1
ATOM 665 C C . ALA A 1 88 ? 9.965 9.348 -10.797 1.00 63.34 88 ALA A C 1
ATOM 667 O O . ALA A 1 88 ? 10.138 10.491 -10.378 1.00 63.34 88 ALA A O 1
ATOM 668 N N . GLN A 1 89 ? 8.955 9.047 -11.619 1.00 77.25 89 GLN A N 1
ATOM 669 C CA . GLN A 1 89 ? 7.955 10.028 -12.026 1.00 77.25 89 GLN A CA 1
ATOM 670 C C . GLN A 1 89 ? 7.331 10.667 -10.778 1.00 77.25 89 GLN A C 1
ATOM 672 O O . GLN A 1 89 ? 6.690 9.979 -9.983 1.00 77.25 89 GLN A O 1
ATOM 677 N N . ILE A 1 90 ? 7.480 11.987 -10.631 1.00 80.44 90 ILE A N 1
ATOM 678 C CA . ILE A 1 90 ? 6.968 12.774 -9.494 1.00 80.44 90 ILE A CA 1
ATOM 679 C C . ILE A 1 90 ? 5.492 12.456 -9.209 1.00 80.44 90 ILE A C 1
ATOM 681 O O . ILE A 1 90 ? 5.089 12.336 -8.055 1.00 80.44 90 ILE A O 1
ATOM 685 N N . ASN A 1 91 ? 4.700 12.216 -10.257 1.00 83.31 91 ASN A N 1
ATOM 686 C CA . ASN A 1 91 ? 3.291 11.834 -10.156 1.00 83.31 91 ASN A CA 1
ATOM 687 C C . ASN A 1 91 ? 3.073 10.525 -9.377 1.00 83.31 91 ASN A C 1
ATOM 689 O O . ASN A 1 91 ? 2.135 10.429 -8.588 1.00 83.31 91 ASN A O 1
ATOM 693 N N . ALA A 1 92 ? 3.940 9.527 -9.564 1.00 82.50 92 ALA A N 1
ATOM 694 C CA . ALA A 1 92 ? 3.857 8.257 -8.850 1.00 82.50 92 ALA A CA 1
ATOM 695 C C . ALA A 1 92 ? 4.222 8.425 -7.369 1.00 82.50 92 ALA A C 1
ATOM 697 O O . ALA A 1 92 ? 3.541 7.866 -6.508 1.00 82.50 92 ALA A O 1
ATOM 698 N N . ILE A 1 93 ? 5.242 9.232 -7.060 1.00 85.94 93 ILE A N 1
ATOM 699 C CA . ILE A 1 93 ? 5.618 9.551 -5.675 1.00 85.94 93 ILE A CA 1
ATOM 700 C C . ILE A 1 93 ? 4.485 10.313 -4.980 1.00 85.94 93 ILE A C 1
ATOM 702 O O . ILE A 1 93 ? 4.075 9.939 -3.883 1.00 85.94 93 ILE A O 1
ATOM 706 N N . LEU A 1 94 ? 3.928 11.338 -5.634 1.00 88.38 94 LEU A N 1
ATOM 707 C CA . LEU A 1 94 ? 2.805 12.121 -5.113 1.00 88.38 94 LEU A CA 1
ATOM 708 C C . LEU A 1 94 ? 1.581 11.248 -4.831 1.00 88.38 94 LEU A C 1
ATOM 710 O O . LEU A 1 94 ? 0.960 11.386 -3.780 1.00 88.38 94 LEU A O 1
ATOM 714 N N . PHE A 1 95 ? 1.258 10.314 -5.725 1.00 90.06 95 PHE A N 1
ATOM 715 C CA . PHE A 1 95 ? 0.168 9.366 -5.512 1.00 90.06 95 PHE A CA 1
ATOM 716 C C . PHE A 1 95 ? 0.372 8.525 -4.241 1.00 90.06 95 PHE A C 1
ATOM 718 O O . PHE A 1 95 ? -0.528 8.437 -3.403 1.00 90.06 95 PHE A O 1
ATOM 725 N N . HIS A 1 96 ? 1.570 7.971 -4.043 1.00 90.75 96 HIS A N 1
ATOM 726 C CA . HIS A 1 96 ? 1.893 7.196 -2.842 1.00 90.75 96 HIS A CA 1
ATOM 727 C C . HIS A 1 96 ? 1.921 8.067 -1.578 1.00 90.75 96 HIS A C 1
ATOM 729 O O . HIS A 1 96 ? 1.512 7.617 -0.508 1.00 90.75 96 HIS A O 1
ATOM 735 N N . PHE A 1 97 ? 2.331 9.330 -1.691 1.00 90.62 97 PHE A N 1
ATOM 736 C CA . PHE A 1 97 ? 2.278 10.286 -0.588 1.00 90.62 97 PHE A CA 1
ATOM 737 C C . PHE A 1 97 ? 0.833 10.590 -0.164 1.00 90.62 97 PHE A C 1
ATOM 739 O O . PHE A 1 97 ? 0.523 10.579 1.025 1.00 90.62 97 PHE A O 1
ATOM 746 N N . ILE A 1 98 ? -0.082 10.772 -1.123 1.00 91.94 98 ILE A N 1
ATOM 747 C CA . ILE A 1 98 ? -1.517 10.944 -0.845 1.00 91.94 98 ILE A CA 1
ATOM 748 C C . ILE A 1 98 ? -2.076 9.709 -0.131 1.00 91.94 98 ILE A C 1
ATOM 750 O O . ILE A 1 98 ? -2.778 9.847 0.872 1.00 91.94 98 ILE A O 1
ATOM 754 N N . ILE A 1 99 ? -1.732 8.504 -0.599 1.00 92.75 99 ILE A N 1
ATOM 755 C CA . ILE A 1 99 ? -2.098 7.252 0.076 1.00 92.75 99 ILE A CA 1
ATOM 756 C C . ILE A 1 99 ? -1.599 7.265 1.524 1.00 92.75 99 ILE A C 1
ATOM 758 O O . ILE A 1 99 ? -2.380 7.011 2.442 1.00 92.75 99 ILE A O 1
ATOM 762 N N . LEU A 1 100 ? -0.335 7.627 1.753 1.00 92.69 100 LEU A N 1
ATOM 763 C CA . LEU A 1 100 ? 0.247 7.707 3.091 1.00 92.69 100 LEU A CA 1
ATOM 764 C C . LEU A 1 100 ? -0.543 8.665 3.999 1.00 92.69 100 LEU A C 1
ATOM 766 O O . LEU A 1 100 ? -0.863 8.306 5.133 1.00 92.69 100 LEU A O 1
ATOM 770 N N . CYS A 1 101 ? -0.937 9.838 3.493 1.00 90.56 101 CYS A N 1
ATOM 771 C CA . CYS A 1 101 ? -1.759 10.808 4.222 1.00 90.56 101 CYS A CA 1
ATOM 772 C C . CYS A 1 101 ? -3.159 10.284 4.579 1.00 90.56 101 CYS A C 1
ATOM 774 O O . CYS A 1 101 ? -3.726 10.708 5.585 1.00 90.56 101 CYS A O 1
ATOM 776 N N . VAL A 1 102 ? -3.723 9.360 3.797 1.00 90.12 102 VAL A N 1
ATOM 777 C CA . VAL A 1 102 ? -5.010 8.714 4.105 1.00 90.12 102 VAL A CA 1
ATOM 778 C C . VAL A 1 102 ? -4.843 7.604 5.151 1.00 90.12 102 VAL A C 1
ATOM 780 O O . VAL A 1 10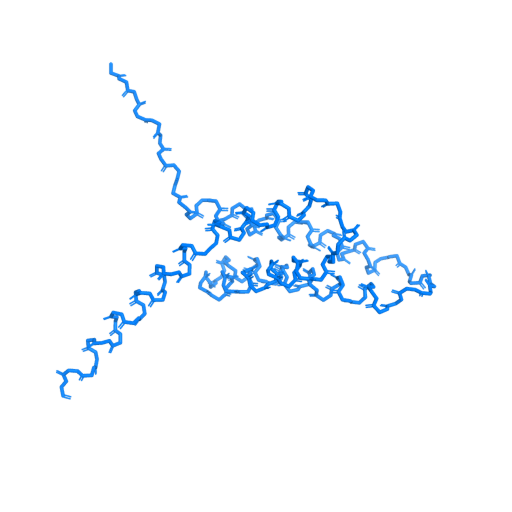2 ? -5.701 7.429 6.022 1.00 90.12 102 VAL A O 1
ATOM 783 N N . LEU A 1 103 ? -3.734 6.862 5.103 1.00 89.38 103 LEU A N 1
ATOM 784 C CA . LEU A 1 103 ? -3.463 5.753 6.023 1.00 89.38 103 LEU A CA 1
ATOM 785 C C . LEU A 1 103 ? -3.017 6.236 7.419 1.00 89.38 103 LEU A C 1
ATOM 787 O O . LEU A 1 103 ? -3.439 5.655 8.424 1.00 89.38 103 LEU A O 1
ATOM 791 N N . LEU A 1 104 ? -2.228 7.317 7.509 1.00 87.44 104 LEU A N 1
ATOM 792 C CA . LEU A 1 104 ? -1.645 7.827 8.764 1.00 87.44 104 LEU A CA 1
ATOM 793 C C . LEU A 1 104 ? -2.673 8.117 9.877 1.00 87.44 104 LEU A C 1
ATOM 795 O O . LEU A 1 104 ? -2.497 7.632 10.998 1.00 87.44 104 LEU A O 1
ATOM 799 N N . PRO A 1 105 ? -3.762 8.870 9.617 1.00 84.75 105 PRO A N 1
ATOM 800 C CA . PRO A 1 105 ? -4.744 9.211 10.648 1.00 84.75 105 PRO A CA 1
ATOM 801 C C . PRO A 1 105 ? -5.424 7.978 11.247 1.00 84.75 105 PRO A C 1
ATOM 803 O O . PRO A 1 105 ? -5.794 7.956 12.425 1.00 84.75 105 PRO A O 1
ATOM 806 N N . SER A 1 106 ? -5.563 6.928 10.438 1.00 83.00 106 SER A N 1
ATOM 807 C CA . SER A 1 106 ? -6.149 5.656 10.850 1.00 83.00 106 SER A CA 1
ATOM 808 C C . SER A 1 106 ? -5.217 4.883 11.782 1.00 83.00 106 SER A C 1
ATOM 810 O O . SER A 1 106 ? -5.687 4.308 12.763 1.00 83.00 106 SER A O 1
ATOM 812 N N . LEU A 1 107 ? -3.900 4.941 11.544 1.00 79.94 107 LEU A N 1
ATOM 813 C CA . LEU A 1 107 ? -2.897 4.393 12.458 1.00 79.94 107 LEU A CA 1
ATOM 814 C C . LEU A 1 107 ? -2.890 5.146 13.795 1.00 79.94 107 LEU A C 1
ATOM 816 O O . LEU A 1 107 ? -2.917 4.515 14.847 1.00 79.94 107 LEU A O 1
ATOM 820 N N . ILE A 1 108 ? -2.914 6.483 13.773 1.00 81.38 108 ILE A N 1
ATOM 821 C CA . ILE A 1 108 ? -2.936 7.306 14.996 1.00 81.38 108 ILE A CA 1
ATOM 822 C C . ILE A 1 108 ? -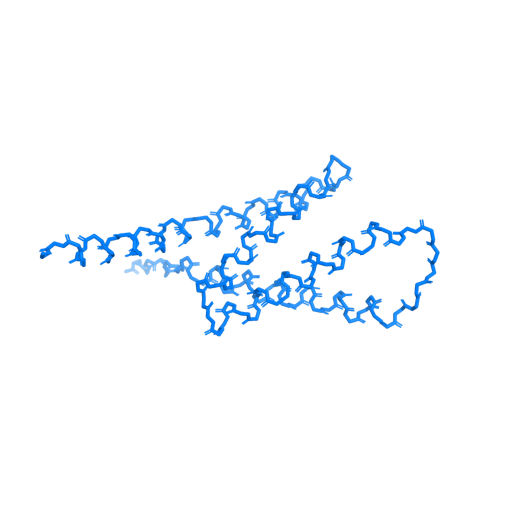4.181 6.993 15.834 1.00 81.38 108 ILE A C 1
ATOM 824 O O . ILE A 1 108 ? -4.085 6.804 17.047 1.00 81.38 108 ILE A O 1
ATOM 828 N N . SER A 1 109 ? -5.345 6.887 15.189 1.00 80.94 109 SER A N 1
ATOM 829 C CA . SER A 1 109 ? -6.601 6.536 15.862 1.00 80.94 109 SER A CA 1
ATOM 830 C C . SER A 1 109 ? -6.525 5.149 16.506 1.00 80.94 109 SER A C 1
ATOM 832 O O . SER A 1 109 ? -6.939 4.972 17.651 1.00 80.94 109 SER A O 1
ATOM 834 N N . PHE A 1 110 ? -5.947 4.180 15.792 1.00 77.81 110 PHE A N 1
ATOM 835 C CA . PHE A 1 110 ? -5.751 2.822 16.288 1.00 77.81 110 PHE A CA 1
ATOM 836 C C . PHE A 1 110 ? -4.789 2.766 17.481 1.00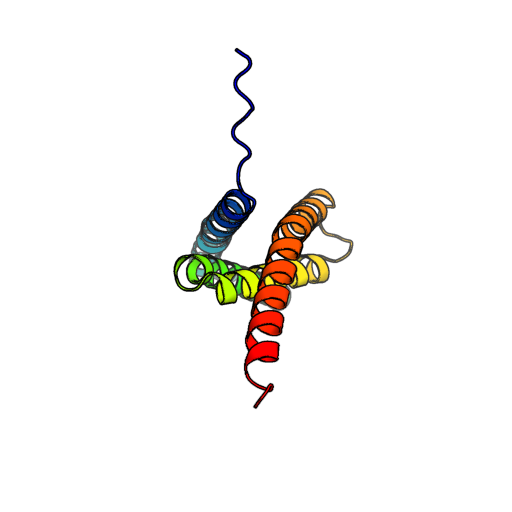 77.81 110 PHE A C 1
ATOM 838 O O . PHE A 1 110 ? -5.109 2.155 18.501 1.00 77.81 110 PHE A O 1
ATOM 845 N N . LEU A 1 111 ? -3.636 3.436 17.390 1.00 78.50 111 LEU A N 1
ATOM 846 C CA . LEU A 1 111 ? -2.669 3.506 18.484 1.00 78.50 111 LEU A CA 1
ATOM 847 C C . LEU A 1 111 ? -3.295 4.171 19.709 1.00 78.50 111 LEU A C 1
ATOM 849 O O . LEU A 1 111 ? -3.227 3.612 20.800 1.00 78.50 111 LEU A O 1
ATOM 853 N N . LYS A 1 112 ? -3.987 5.303 19.533 1.00 79.06 112 LYS A N 1
ATOM 854 C CA . LYS A 1 112 ? -4.687 5.990 20.627 1.00 79.06 112 LYS A CA 1
ATOM 855 C C . LYS A 1 112 ? -5.694 5.073 21.323 1.00 79.06 112 LYS A C 1
ATOM 857 O O . LYS A 1 112 ? -5.743 5.051 22.549 1.00 79.06 112 LYS A O 1
ATOM 862 N N . GLN A 1 113 ? -6.458 4.285 20.565 1.00 77.88 113 GLN A N 1
ATOM 863 C CA . GLN A 1 113 ? -7.397 3.315 21.128 1.00 77.88 113 GLN A CA 1
ATOM 864 C C . GLN A 1 113 ? -6.675 2.214 21.925 1.00 77.88 113 GLN A C 1
ATOM 866 O O . GLN A 1 113 ? -7.090 1.895 23.035 1.00 77.88 113 GLN A O 1
ATOM 871 N N . ARG A 1 114 ? -5.566 1.675 21.405 1.00 74.62 114 ARG A N 1
ATOM 872 C CA . ARG A 1 114 ? -4.729 0.675 22.095 1.00 74.62 114 ARG A CA 1
ATOM 873 C C . ARG A 1 114 ? -4.121 1.209 23.396 1.00 74.62 114 ARG A C 1
ATOM 875 O O . ARG A 1 114 ? -4.212 0.536 24.416 1.00 74.62 114 ARG A O 1
ATOM 882 N N . TYR A 1 115 ? -3.536 2.406 23.376 1.00 71.88 115 TYR A N 1
ATOM 883 C CA . TYR A 1 115 ? -2.945 3.022 24.568 1.00 71.88 115 TYR A CA 1
ATOM 884 C C . TYR A 1 115 ? -4.004 3.397 25.608 1.00 71.88 115 TYR A C 1
ATOM 886 O O . TYR A 1 115 ? -3.789 3.181 26.796 1.00 71.88 115 TYR A O 1
ATOM 894 N N . SER A 1 116 ? -5.172 3.883 25.173 1.00 69.75 116 SER A N 1
ATOM 895 C CA . SER A 1 116 ? -6.289 4.176 26.078 1.00 69.75 116 SER A CA 1
ATOM 896 C C . SER A 1 116 ? -6.840 2.921 26.760 1.00 69.75 116 SER A C 1
ATOM 898 O O . SER A 1 116 ? -7.257 3.006 27.908 1.00 69.75 116 SER A O 1
ATOM 900 N N . LEU A 1 117 ? -6.858 1.773 26.075 1.00 59.94 117 LEU A N 1
ATOM 901 C CA . LEU A 1 117 ? -7.300 0.497 26.650 1.00 59.94 117 LEU A CA 1
ATOM 902 C C . LEU A 1 117 ? -6.262 -0.088 27.618 1.00 59.94 117 LEU A C 1
ATOM 904 O O . LEU A 1 117 ? -6.634 -0.619 28.658 1.00 59.94 117 LEU A O 1
ATOM 908 N N . ASN A 1 118 ? -4.969 0.054 27.315 1.00 59.22 118 ASN A N 1
ATOM 909 C CA . ASN A 1 118 ? -3.900 -0.424 28.195 1.00 59.22 118 ASN A CA 1
ATOM 910 C C . ASN A 1 118 ? -3.744 0.432 29.464 1.00 59.22 118 ASN A C 1
ATOM 912 O O . ASN A 1 118 ? -3.414 -0.110 30.511 1.00 59.22 118 ASN A O 1
ATOM 916 N N . GLY A 1 119 ? -4.021 1.740 29.401 1.00 55.47 119 GLY A N 1
ATOM 917 C CA . GLY A 1 119 ? -3.986 2.625 30.574 1.00 55.47 119 GLY A CA 1
ATOM 918 C C . GLY A 1 119 ? -5.078 2.346 31.616 1.00 55.47 119 GLY A C 1
ATOM 919 O O . GLY A 1 119 ? -4.930 2.751 32.762 1.00 55.47 119 GLY A O 1
ATOM 920 N N . TYR A 1 120 ? -6.145 1.630 31.245 1.00 50.66 120 TYR A N 1
ATOM 921 C CA . TYR A 1 120 ? -7.171 1.157 32.184 1.00 50.66 120 TYR A CA 1
ATOM 922 C C . TYR A 1 120 ? -6.802 -0.168 32.872 1.00 50.66 120 TYR A C 1
ATOM 924 O O . TYR A 1 120 ? -7.424 -0.510 33.869 1.00 50.66 120 TYR A O 1
ATOM 932 N N . GLN A 1 121 ? -5.815 -0.919 32.366 1.00 50.66 121 GLN A N 1
ATOM 933 C CA . GLN A 1 121 ? -5.439 -2.231 32.919 1.00 50.66 121 GLN A CA 1
ATOM 934 C C . GLN A 1 121 ? -4.277 -2.191 33.922 1.00 50.66 121 GLN A C 1
ATOM 936 O O . GLN A 1 121 ? -3.959 -3.215 34.511 1.00 50.66 121 GLN A O 1
ATOM 941 N N . THR A 1 122 ? -3.643 -1.037 34.135 1.00 52.03 122 THR A N 1
ATOM 942 C CA . THR A 1 122 ? -2.566 -0.858 35.131 1.00 52.03 122 THR A CA 1
ATOM 943 C C . THR A 1 122 ? -3.014 -0.023 36.335 1.00 52.03 122 THR A C 1
ATOM 945 O O . THR A 1 122 ? -2.183 0.584 37.003 1.00 52.03 122 THR A O 1
ATOM 948 N N . GLY A 1 123 ? -4.328 0.084 36.549 1.00 50.06 123 GLY A N 1
ATOM 949 C CA . GLY A 1 123 ? -4.958 0.878 37.606 1.00 50.06 123 GLY A CA 1
ATOM 950 C C . GLY A 1 123 ? -5.540 0.046 38.749 1.00 50.06 123 GLY A C 1
ATOM 951 O O . GLY A 1 123 ? -6.563 0.451 39.292 1.00 50.06 123 GLY A O 1
ATOM 952 N N . GLU A 1 124 ? -4.923 -1.092 39.078 1.00 40.78 124 GLU A N 1
ATOM 953 C CA . GLU A 1 124 ? -5.164 -1.862 40.311 1.00 40.78 124 GLU A CA 1
ATOM 954 C C . GLU A 1 124 ? -3.831 -2.253 40.956 1.00 40.78 124 GLU A C 1
ATOM 956 O O . GLU A 1 124 ? -2.923 -2.694 40.211 1.00 40.78 124 GLU A O 1
#

Secondary structure (DSSP, 8-state):
---------HHHHHHHHHHHHHHHHHHHHHHHHHS---SS-HHHHHHHHHHHHHHHHHHHHHHH-HHHHHHHHHHHHHHHHHHT-TTS-HHHHHHHHHHHHHHHHHHHHHHHHHHHHHTTSS--